Protein AF-A0A0P6YNS6-F1 (afdb_monomer_lite)

Organism: NCBI:txid70996

Secondary structure (DSSP, 8-state):
---PPPBP---PPTTEEEEEE--BSS-SB-TTS-B-TT----S-SEEEEE--HHHHHHHHHHHHHHH-HHHHHHHHHHHHHHHHH-S----EEEEEEEEESSTT---GGGEEEEEEEEESSTT-EEEEEEES-HHHHHHHHHHHHH-GGG---TT-

Radius of gyration: 19.81 Å; chains: 1; bounding box: 47×44×53 Å

Sequence (156 aa):
MKEYPLPIALRVPSGWIVHSNTLFEVEPLLPDGSINREFNTSEDLIWIEQFNFGRFIDYITQLALINRPAHAAALAQFAEDWAKQQTIAENLSIDVGWHYNGEGKKDASNGYYRLVMLRGGWEHVIYRYETKSTSELVAKLNHCLNYPEQYTNPEG

pLDDT: mean 78.64, std 12.77, range [39.19, 95.44]

Structure (mmCIF, N/CA/C/O backbone):
data_AF-A0A0P6YNS6-F1
#
_entry.id   AF-A0A0P6YNS6-F1
#
loop_
_atom_site.group_PDB
_atom_site.id
_atom_site.type_symbol
_atom_site.label_atom_id
_atom_site.label_alt_id
_atom_site.label_comp_id
_atom_site.label_asym_id
_atom_site.label_entity_id
_atom_site.label_seq_id
_atom_site.pdbx_PDB_ins_code
_atom_site.Cartn_x
_atom_site.Cartn_y
_atom_site.Cartn_z
_atom_site.occupancy
_atom_site.B_iso_or_equiv
_atom_site.auth_seq_id
_atom_site.auth_comp_id
_atom_site.auth_asym_id
_atom_site.auth_atom_id
_atom_site.pdbx_PDB_model_num
ATOM 1 N N . MET A 1 1 ? 20.837 23.237 -10.488 1.00 46.81 1 MET A N 1
ATOM 2 C CA . MET A 1 1 ? 20.036 22.526 -9.468 1.00 46.81 1 MET A CA 1
ATOM 3 C C . MET A 1 1 ? 19.880 21.098 -9.954 1.00 46.81 1 MET A C 1
ATOM 5 O O . MET A 1 1 ? 19.711 20.937 -11.153 1.00 46.81 1 MET A O 1
ATOM 9 N N . LYS A 1 2 ? 20.029 20.085 -9.094 1.00 50.38 2 LYS A N 1
ATOM 10 C CA . LYS A 1 2 ? 19.648 18.716 -9.472 1.00 50.38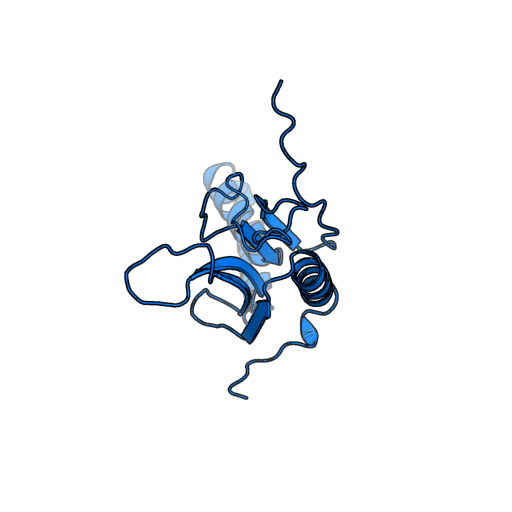 2 LYS A CA 1
ATOM 11 C C . LYS A 1 2 ? 18.121 18.665 -9.483 1.00 50.38 2 LYS A C 1
ATOM 13 O O . LYS A 1 2 ? 17.519 19.030 -8.475 1.00 50.38 2 LYS A O 1
ATOM 18 N N . GLU A 1 3 ? 17.524 18.314 -10.613 1.00 62.81 3 GLU A N 1
ATOM 19 C CA . GLU A 1 3 ? 16.097 18.006 -10.687 1.00 62.81 3 GLU A CA 1
ATOM 20 C C . GLU A 1 3 ? 15.921 16.604 -10.115 1.00 62.81 3 GLU A C 1
ATOM 22 O O . GLU A 1 3 ? 16.479 15.654 -10.651 1.00 62.81 3 GLU A O 1
ATOM 27 N N . TYR A 1 4 ? 15.235 16.497 -8.980 1.00 61.28 4 TYR A N 1
ATOM 28 C CA . TYR A 1 4 ? 14.863 15.198 -8.433 1.00 61.28 4 TYR A CA 1
ATOM 29 C C . TYR A 1 4 ? 13.548 14.758 -9.079 1.00 61.28 4 TYR A C 1
ATOM 31 O O . TYR A 1 4 ? 12.670 15.608 -9.278 1.00 61.28 4 TYR A O 1
ATOM 39 N N . PRO A 1 5 ? 13.381 13.465 -9.388 1.00 68.25 5 PRO A N 1
ATOM 40 C CA . PRO A 1 5 ? 12.125 12.947 -9.891 1.00 68.25 5 PRO A CA 1
ATOM 41 C C . PRO A 1 5 ? 11.013 13.215 -8.877 1.00 68.25 5 PRO A C 1
ATOM 43 O O . PRO A 1 5 ? 11.222 13.181 -7.661 1.00 68.25 5 PRO A O 1
ATOM 46 N N . LEU A 1 6 ? 9.820 13.512 -9.386 1.00 68.88 6 LEU A N 1
ATOM 47 C CA . LEU A 1 6 ? 8.655 13.699 -8.535 1.00 68.88 6 LEU A CA 1
ATOM 48 C C . LEU A 1 6 ? 8.193 12.336 -7.985 1.00 68.88 6 LEU A C 1
ATOM 50 O O . LEU A 1 6 ? 8.288 11.326 -8.692 1.00 68.88 6 LEU A O 1
ATOM 54 N N . PRO A 1 7 ? 7.700 12.285 -6.734 1.00 73.44 7 PRO A N 1
ATOM 55 C CA . PRO A 1 7 ? 7.045 11.094 -6.211 1.00 73.44 7 PRO A CA 1
ATOM 56 C C . PRO A 1 7 ? 5.857 10.694 -7.085 1.00 73.44 7 PRO A C 1
ATOM 58 O O . PRO A 1 7 ? 5.166 11.559 -7.631 1.00 73.44 7 PRO A O 1
ATOM 61 N N . ILE A 1 8 ? 5.576 9.394 -7.162 1.00 79.62 8 ILE A N 1
ATOM 62 C CA . ILE A 1 8 ? 4.417 8.896 -7.903 1.00 79.62 8 ILE A CA 1
ATOM 63 C C . ILE A 1 8 ? 3.138 9.441 -7.271 1.00 79.62 8 ILE A C 1
ATOM 65 O O . ILE A 1 8 ? 2.858 9.220 -6.088 1.00 79.62 8 ILE A O 1
ATOM 69 N N . ALA A 1 9 ? 2.322 10.105 -8.089 1.00 79.62 9 ALA A N 1
ATOM 70 C CA . ALA A 1 9 ? 0.978 10.507 -7.708 1.00 79.62 9 ALA A CA 1
ATOM 71 C C . ALA A 1 9 ? 0.045 9.282 -7.697 1.00 79.62 9 ALA A C 1
ATOM 73 O O . ALA A 1 9 ? -0.447 8.832 -8.734 1.00 79.62 9 ALA A O 1
ATOM 74 N N . LEU A 1 10 ? -0.209 8.733 -6.508 1.00 79.25 10 LEU A N 1
ATOM 75 C CA . LEU A 1 10 ? -1.103 7.590 -6.327 1.00 79.25 10 LEU A CA 1
ATOM 76 C C . LEU A 1 10 ? -2.573 8.028 -6.324 1.00 79.25 10 LEU A C 1
ATOM 78 O O . LEU A 1 10 ? -2.960 8.961 -5.619 1.00 79.25 10 LEU A O 1
ATOM 82 N N . ARG A 1 11 ? -3.420 7.313 -7.073 1.00 83.44 11 ARG A N 1
ATOM 83 C CA . ARG A 1 11 ? -4.880 7.481 -7.022 1.00 83.44 11 ARG A CA 1
ATOM 84 C C . ARG A 1 11 ? -5.451 6.583 -5.932 1.00 83.44 11 ARG A C 1
ATOM 86 O O . ARG A 1 11 ? -5.889 5.470 -6.201 1.00 83.44 11 ARG A O 1
ATOM 93 N N . VAL A 1 12 ? -5.413 7.072 -4.699 1.00 87.81 12 VAL A N 1
ATOM 94 C CA . VAL A 1 12 ? -5.871 6.317 -3.529 1.00 87.81 12 VAL A CA 1
ATOM 95 C C . VAL A 1 12 ? -7.377 6.540 -3.322 1.00 87.81 12 VAL A C 1
ATOM 97 O O . VAL A 1 12 ? -7.790 7.691 -3.150 1.00 87.81 12 VAL A O 1
ATOM 100 N N . PRO A 1 13 ? -8.219 5.487 -3.372 1.00 88.12 13 PRO A N 1
ATOM 101 C CA . PRO A 1 13 ? -9.655 5.625 -3.158 1.00 88.12 13 PRO A CA 1
ATOM 102 C C . PRO A 1 13 ? -9.974 5.962 -1.695 1.00 88.12 13 PRO A C 1
ATOM 104 O O . PRO A 1 13 ? -9.165 5.755 -0.789 1.00 88.12 13 PRO A O 1
ATOM 107 N N . SER A 1 14 ? -11.175 6.491 -1.451 1.00 85.06 14 SER A N 1
ATOM 108 C CA . SER A 1 14 ? -11.639 6.790 -0.093 1.00 85.06 14 SER A CA 1
ATOM 109 C C . SER A 1 14 ? -11.634 5.542 0.791 1.00 85.06 14 SER A C 1
ATOM 111 O O . SER A 1 14 ? -11.900 4.437 0.325 1.00 85.06 14 SER A O 1
ATOM 113 N N . GLY A 1 15 ? -11.362 5.733 2.083 1.00 84.00 15 GLY A N 1
ATOM 114 C CA . GLY A 1 15 ? -11.253 4.627 3.035 1.00 84.00 15 GLY A CA 1
ATOM 115 C C . GLY A 1 15 ? -9.857 4.014 3.119 1.00 84.00 15 GLY A C 1
ATOM 116 O O . GLY A 1 15 ? -9.700 3.008 3.794 1.00 84.00 15 GLY A O 1
ATOM 117 N N . TRP A 1 16 ? -8.847 4.624 2.498 1.00 89.50 16 TRP A N 1
ATOM 118 C CA . TRP A 1 16 ? -7.437 4.270 2.659 1.00 89.50 16 TRP A CA 1
ATOM 119 C C . TRP A 1 16 ? -6.637 5.460 3.196 1.00 89.50 16 TRP A C 1
ATOM 121 O O . TRP A 1 16 ? -6.943 6.617 2.902 1.00 89.50 16 TRP A O 1
ATOM 131 N N . ILE A 1 17 ? -5.603 5.168 3.976 1.00 89.56 17 ILE A N 1
ATOM 132 C CA . ILE A 1 17 ? -4.645 6.124 4.527 1.00 89.56 17 ILE A CA 1
ATOM 133 C C . ILE A 1 17 ? -3.269 5.788 3.967 1.00 89.56 17 ILE A C 1
ATOM 135 O O . ILE A 1 17 ? -2.820 4.651 4.077 1.00 89.56 17 ILE A O 1
ATOM 139 N N . VAL A 1 18 ? -2.587 6.784 3.404 1.00 90.62 18 VAL A N 1
ATOM 140 C CA . VAL A 1 18 ? -1.178 6.668 3.012 1.00 90.62 18 VAL A CA 1
ATOM 141 C C . VAL A 1 18 ? -0.316 7.076 4.199 1.00 90.62 18 VAL A C 1
ATOM 143 O O . VAL A 1 18 ? -0.342 8.238 4.604 1.00 90.62 18 VAL A O 1
ATOM 146 N N . HIS A 1 19 ? 0.444 6.133 4.748 1.00 89.19 19 HIS A N 1
ATOM 147 C CA . HIS A 1 19 ? 1.390 6.394 5.835 1.00 89.19 19 HIS A CA 1
ATOM 148 C C . HIS A 1 19 ? 2.736 6.883 5.294 1.00 89.19 19 HIS A C 1
ATOM 150 O O . HIS A 1 19 ? 3.328 7.814 5.839 1.00 89.19 19 HIS A O 1
ATOM 156 N N . SER A 1 20 ? 3.202 6.291 4.191 1.00 89.69 20 SER A N 1
ATOM 157 C CA . SER A 1 20 ? 4.435 6.683 3.505 1.00 89.69 20 SER A CA 1
ATOM 158 C C . SER A 1 20 ? 4.325 6.485 1.990 1.00 89.69 20 SER A C 1
ATOM 160 O O . SER A 1 20 ? 3.640 5.582 1.510 1.00 89.69 20 SER A O 1
ATOM 162 N N . ASN A 1 21 ? 4.999 7.354 1.232 1.00 88.88 21 ASN A N 1
ATOM 163 C CA . ASN A 1 21 ? 5.207 7.208 -0.208 1.00 88.88 21 ASN A CA 1
ATOM 164 C C . ASN A 1 21 ? 6.529 7.882 -0.599 1.00 88.88 21 ASN A C 1
ATOM 166 O O . ASN A 1 21 ? 6.625 9.109 -0.648 1.00 88.88 21 ASN A O 1
ATOM 170 N N . THR A 1 22 ? 7.544 7.068 -0.853 1.00 85.31 22 THR A N 1
ATOM 171 C CA . THR A 1 22 ? 8.858 7.473 -1.366 1.00 85.31 22 THR A CA 1
ATOM 172 C C . THR A 1 22 ? 9.126 6.876 -2.749 1.00 85.31 22 THR A C 1
ATOM 174 O O . THR A 1 22 ? 10.250 6.933 -3.241 1.00 85.31 22 THR A O 1
ATOM 177 N N . LEU A 1 23 ? 8.100 6.310 -3.394 1.00 85.56 23 LEU A N 1
ATOM 178 C CA . LEU A 1 23 ? 8.211 5.765 -4.739 1.00 85.56 23 LEU A CA 1
ATOM 179 C C . LEU A 1 23 ? 8.295 6.910 -5.758 1.00 85.56 23 LEU A C 1
ATOM 181 O O . LEU A 1 23 ? 7.496 7.846 -5.721 1.00 85.56 23 LEU A O 1
ATOM 185 N N . PHE A 1 24 ? 9.232 6.809 -6.699 1.00 80.88 24 PHE A N 1
ATOM 186 C CA . PHE A 1 24 ? 9.442 7.770 -7.787 1.00 80.88 24 PHE A CA 1
ATOM 187 C C . PHE A 1 24 ? 9.079 7.151 -9.141 1.00 80.88 24 PHE A C 1
ATOM 189 O O . PHE A 1 24 ? 9.154 5.937 -9.302 1.00 80.88 24 PHE A O 1
ATOM 196 N N . GLU A 1 25 ? 8.741 7.978 -10.134 1.00 76.94 25 GLU A N 1
ATOM 197 C CA . GLU A 1 25 ? 8.323 7.533 -11.482 1.00 76.94 25 GLU A CA 1
ATOM 198 C C . GLU A 1 25 ? 9.458 6.967 -12.357 1.00 76.94 25 GLU A C 1
ATOM 200 O O . GLU A 1 25 ? 9.276 6.748 -13.554 1.00 76.94 25 GLU A O 1
ATOM 205 N N . VAL A 1 26 ? 10.641 6.734 -11.792 1.00 77.88 26 VAL A N 1
ATOM 206 C CA . VAL A 1 26 ? 11.796 6.251 -12.548 1.00 77.88 26 VAL A CA 1
ATOM 207 C C . VAL A 1 26 ? 11.992 4.766 -12.306 1.00 77.88 26 VAL A C 1
ATOM 209 O O . VAL A 1 26 ? 11.847 4.278 -11.185 1.00 77.88 26 VAL A O 1
ATOM 212 N N . GLU A 1 27 ? 12.341 4.053 -13.373 1.00 82.56 27 GLU A N 1
ATOM 213 C CA . GLU A 1 27 ? 12.714 2.651 -13.272 1.00 82.56 27 GLU A CA 1
ATOM 214 C C . GLU A 1 27 ? 14.020 2.501 -12.463 1.00 82.56 27 GLU A C 1
ATOM 216 O O . GLU A 1 27 ? 14.951 3.306 -12.608 1.00 82.56 27 GLU A O 1
ATOM 221 N N . PRO A 1 28 ? 14.117 1.476 -11.604 1.00 76.25 28 PRO A N 1
ATOM 222 C CA . PRO A 1 28 ? 15.292 1.245 -10.768 1.00 76.25 28 PRO A CA 1
ATOM 223 C C . PRO A 1 28 ? 16.480 0.746 -11.601 1.00 76.25 28 PRO A C 1
ATOM 225 O O . PRO A 1 28 ? 17.634 1.025 -11.268 1.00 76.25 28 PRO A O 1
ATOM 228 N N . LEU A 1 29 ? 16.191 0.052 -12.707 1.00 79.31 29 LEU A N 1
ATOM 229 C CA . LEU A 1 29 ? 17.151 -0.359 -13.726 1.00 79.31 29 LEU A CA 1
ATOM 230 C C . LEU A 1 29 ? 16.971 0.494 -14.979 1.00 79.31 29 LEU A C 1
ATOM 232 O O . LEU A 1 29 ? 15.887 0.553 -15.559 1.00 79.31 29 LEU A O 1
ATOM 236 N N . LEU A 1 30 ? 18.053 1.131 -15.410 1.00 79.81 30 LEU A N 1
ATOM 237 C CA . LEU A 1 30 ? 18.103 1.885 -16.654 1.00 79.81 30 LEU A CA 1
ATOM 238 C C . LEU A 1 30 ? 18.264 0.936 -17.858 1.00 79.81 30 LEU A C 1
ATOM 240 O O . LEU A 1 30 ? 18.698 -0.207 -17.691 1.00 79.81 30 LEU A O 1
ATOM 244 N N . PRO A 1 31 ? 17.964 1.387 -19.094 1.00 80.50 31 PRO A N 1
ATOM 245 C CA . PRO A 1 31 ? 18.081 0.548 -20.293 1.00 80.50 31 PRO A CA 1
ATOM 246 C C . PRO A 1 31 ? 19.483 -0.024 -20.546 1.00 80.50 31 PRO A C 1
ATOM 248 O O . PRO A 1 31 ? 19.617 -1.042 -21.220 1.00 80.50 31 PRO A O 1
ATOM 251 N N . ASP A 1 32 ? 20.526 0.618 -20.015 1.00 80.44 32 ASP A N 1
ATOM 252 C CA . ASP A 1 32 ? 21.918 0.158 -20.090 1.00 80.44 32 ASP A CA 1
ATOM 253 C C . ASP A 1 32 ? 22.283 -0.879 -19.006 1.00 80.44 32 ASP A C 1
ATOM 255 O O . ASP A 1 32 ? 23.432 -1.312 -18.920 1.00 80.44 32 ASP A O 1
ATOM 259 N N . GLY A 1 33 ? 21.313 -1.281 -18.178 1.00 75.00 33 GLY A N 1
ATOM 260 C CA . GLY A 1 33 ? 21.478 -2.222 -17.072 1.00 75.00 33 GLY A CA 1
ATOM 261 C C . GLY A 1 33 ? 22.066 -1.604 -15.803 1.00 75.00 33 GLY A C 1
ATOM 262 O O . GLY A 1 33 ? 22.247 -2.314 -14.813 1.00 75.00 33 GLY A O 1
ATOM 263 N N . SER A 1 34 ? 22.369 -0.303 -15.800 1.00 75.44 34 SER A N 1
ATOM 264 C CA . SER A 1 34 ? 22.840 0.387 -14.603 1.00 75.44 34 SER A CA 1
ATOM 265 C C . SER A 1 34 ? 21.693 0.714 -13.642 1.00 75.44 34 SER A C 1
ATOM 267 O O . SER A 1 34 ? 20.526 0.805 -14.020 1.00 75.44 34 SER A O 1
ATOM 269 N N . ILE A 1 35 ? 22.030 0.872 -12.362 1.00 74.94 35 ILE A N 1
ATOM 270 C CA . ILE A 1 35 ? 21.063 1.206 -11.312 1.00 74.94 35 ILE A CA 1
ATOM 271 C C . ILE A 1 35 ? 20.886 2.716 -11.275 1.00 74.94 35 ILE A C 1
ATOM 273 O O . ILE A 1 35 ? 21.876 3.458 -11.199 1.00 74.94 35 ILE A O 1
ATOM 277 N N . ASN A 1 36 ? 19.639 3.171 -11.224 1.00 74.75 36 ASN A N 1
ATOM 278 C CA . ASN A 1 36 ? 19.368 4.562 -10.917 1.00 74.75 36 ASN A CA 1
ATOM 279 C C . ASN A 1 36 ? 19.793 4.869 -9.467 1.00 74.75 36 ASN A C 1
ATOM 281 O O . ASN A 1 36 ? 19.153 4.448 -8.510 1.00 74.75 36 ASN A O 1
ATOM 285 N N . ARG A 1 37 ? 20.883 5.625 -9.287 1.00 65.38 37 ARG A N 1
ATOM 286 C CA . ARG A 1 37 ? 21.452 5.950 -7.963 1.00 65.38 37 ARG A CA 1
ATOM 287 C C . ARG A 1 37 ? 20.586 6.886 -7.118 1.00 65.38 37 ARG A C 1
ATOM 289 O O . ARG A 1 37 ? 20.918 7.122 -5.959 1.00 65.38 37 ARG A O 1
ATOM 296 N N . GLU A 1 38 ? 19.522 7.440 -7.688 1.00 64.12 38 GLU A N 1
ATOM 297 C CA . GLU A 1 38 ? 18.524 8.211 -6.944 1.00 64.12 38 GLU A CA 1
ATOM 298 C C . GLU A 1 38 ? 17.593 7.310 -6.128 1.00 64.12 38 GLU A C 1
ATOM 300 O O . GLU A 1 38 ? 16.985 7.774 -5.164 1.00 64.12 38 GLU A O 1
ATOM 305 N N . PHE A 1 39 ? 17.564 6.007 -6.435 1.00 62.50 39 PHE A N 1
ATOM 306 C CA . PHE A 1 39 ? 17.016 4.994 -5.546 1.00 62.50 39 PHE A CA 1
ATOM 307 C C . PHE A 1 39 ? 17.928 4.854 -4.325 1.00 62.50 39 PHE A C 1
ATOM 309 O O . PHE A 1 39 ? 18.881 4.072 -4.293 1.00 62.50 39 PHE A O 1
ATOM 316 N N . ASN A 1 40 ? 17.635 5.635 -3.287 1.00 52.72 40 ASN A N 1
ATOM 317 C CA . ASN A 1 40 ? 18.084 5.286 -1.952 1.00 52.72 40 ASN A CA 1
ATOM 318 C C . ASN A 1 40 ? 17.347 3.993 -1.585 1.00 52.72 40 ASN A C 1
ATOM 320 O O . ASN A 1 40 ? 16.124 3.942 -1.659 1.00 52.72 40 ASN A O 1
ATOM 324 N N . THR A 1 41 ? 18.107 2.946 -1.291 1.00 57.06 41 THR A N 1
ATOM 325 C CA . THR A 1 41 ? 17.728 1.529 -1.171 1.00 57.06 41 THR A CA 1
ATOM 326 C C . THR A 1 41 ? 16.753 1.228 -0.020 1.00 57.06 41 THR A C 1
ATOM 328 O O . THR A 1 41 ? 17.051 0.378 0.819 1.00 57.06 41 THR A O 1
ATOM 331 N N . SER A 1 42 ? 15.647 1.964 0.087 1.00 59.66 42 SER A N 1
ATOM 332 C CA . SER A 1 42 ? 14.623 1.757 1.105 1.00 59.66 42 SER A CA 1
ATOM 333 C C . SER A 1 42 ? 13.856 0.488 0.771 1.00 59.66 42 SER A C 1
A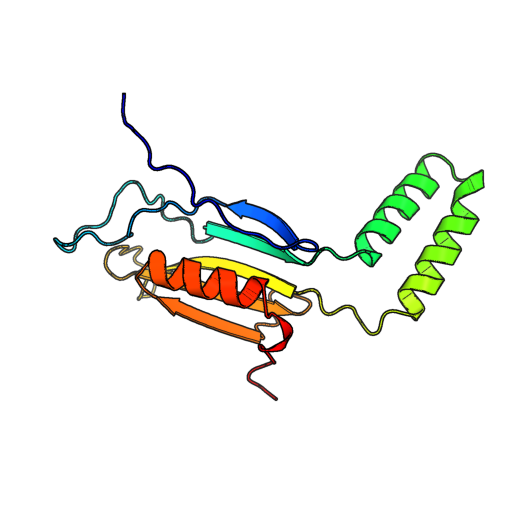TOM 335 O O . SER A 1 42 ? 13.273 0.369 -0.309 1.00 59.66 42 SER A O 1
ATOM 337 N N . GLU A 1 43 ? 13.874 -0.454 1.707 1.00 69.12 43 GLU A N 1
ATOM 338 C CA . GLU A 1 43 ? 12.982 -1.613 1.690 1.00 69.12 43 GLU A CA 1
ATOM 339 C C . GLU A 1 43 ? 11.522 -1.178 1.889 1.00 69.12 43 GLU A C 1
ATOM 341 O O . GLU A 1 43 ? 10.641 -1.935 1.527 1.00 69.12 43 GLU A O 1
ATOM 346 N N . ASP A 1 44 ? 11.273 0.064 2.329 1.00 80.19 44 ASP A N 1
ATOM 347 C CA . ASP A 1 44 ? 9.936 0.610 2.574 1.00 80.19 44 ASP A CA 1
ATOM 348 C C . ASP A 1 44 ? 9.677 1.802 1.637 1.00 80.19 44 ASP A C 1
ATOM 350 O O . ASP A 1 44 ? 10.137 2.928 1.876 1.00 80.19 44 ASP A O 1
ATOM 354 N N . LEU A 1 45 ? 8.983 1.556 0.527 1.00 88.38 45 LEU A N 1
ATOM 355 C CA . LEU A 1 45 ? 8.669 2.571 -0.483 1.00 88.38 45 LEU A CA 1
ATOM 356 C C . LEU A 1 45 ? 7.264 3.132 -0.310 1.00 88.38 45 LEU A C 1
ATOM 358 O O . LEU A 1 45 ? 7.062 4.341 -0.431 1.00 88.38 45 LEU A O 1
ATOM 362 N N . ILE A 1 46 ? 6.284 2.271 -0.049 1.00 91.75 46 ILE A N 1
ATOM 363 C CA . ILE A 1 46 ? 4.894 2.673 0.156 1.00 91.75 46 ILE A CA 1
ATOM 364 C C . ILE A 1 46 ? 4.301 1.836 1.278 1.00 91.75 46 ILE A C 1
ATOM 366 O O . ILE A 1 46 ? 4.365 0.614 1.224 1.00 91.75 46 ILE A O 1
ATOM 370 N N . TRP A 1 47 ? 3.620 2.496 2.212 1.00 93.31 47 TRP A N 1
ATOM 371 C CA . TRP A 1 47 ? 2.726 1.840 3.159 1.00 93.31 47 TRP A CA 1
ATOM 372 C C . TRP A 1 47 ? 1.360 2.529 3.154 1.00 93.31 47 TRP A C 1
ATOM 374 O O . TRP A 1 47 ? 1.247 3.736 3.396 1.00 93.31 47 TRP A O 1
ATOM 384 N N . ILE A 1 48 ? 0.315 1.754 2.856 1.00 93.56 48 ILE A N 1
ATOM 385 C CA . ILE A 1 48 ? -1.080 2.201 2.825 1.00 93.56 48 ILE A CA 1
ATOM 386 C C . ILE A 1 48 ? -1.916 1.236 3.663 1.00 93.56 48 ILE A C 1
ATOM 388 O O . ILE A 1 48 ? -1.774 0.024 3.544 1.00 93.56 48 ILE A O 1
ATOM 392 N N . GLU A 1 49 ? -2.815 1.757 4.487 1.00 91.69 49 GLU A N 1
ATOM 393 C CA . GLU A 1 49 ? -3.720 0.955 5.314 1.00 91.69 49 GLU A CA 1
ATOM 394 C C . GLU A 1 49 ? -5.167 1.382 5.080 1.00 91.69 49 GLU A C 1
ATOM 396 O O . GLU A 1 49 ? -5.467 2.565 4.909 1.00 91.69 49 GLU A O 1
ATOM 401 N N . GLN A 1 50 ? -6.082 0.420 5.071 1.00 89.38 50 GLN A N 1
ATOM 402 C CA . GLN A 1 50 ? -7.505 0.696 5.039 1.00 89.38 50 GLN A CA 1
ATOM 403 C C . GLN A 1 50 ? -7.918 1.360 6.356 1.00 89.38 50 GLN A C 1
ATOM 405 O O . GLN A 1 50 ? -7.642 0.869 7.452 1.00 89.38 50 GLN A O 1
ATOM 410 N N . PHE A 1 51 ? -8.597 2.496 6.253 1.00 80.25 51 PHE A N 1
ATOM 411 C CA . PHE A 1 51 ? -9.093 3.227 7.401 1.00 80.25 51 PHE A CA 1
ATOM 412 C C . PHE A 1 51 ? -10.054 2.358 8.211 1.00 80.25 51 PHE A C 1
ATOM 414 O O . PHE A 1 51 ? -11.118 1.956 7.738 1.00 80.25 51 PHE A O 1
ATOM 421 N N . ASN A 1 52 ? -9.692 2.127 9.470 1.00 74.75 52 ASN A N 1
ATOM 422 C CA . ASN A 1 52 ? -10.531 1.411 10.410 1.00 74.75 52 ASN A CA 1
ATOM 423 C C . ASN A 1 52 ? -11.281 2.403 11.298 1.00 74.75 52 ASN A C 1
ATOM 425 O O . ASN A 1 52 ? -10.715 3.010 12.211 1.00 74.75 52 ASN A O 1
ATOM 429 N N . PHE A 1 53 ? -12.583 2.526 11.043 1.00 69.88 53 PHE A N 1
ATOM 430 C CA . PHE A 1 53 ? -13.464 3.380 11.835 1.00 69.88 53 PHE A CA 1
ATOM 431 C C . PHE A 1 53 ? -13.544 2.940 13.304 1.00 69.88 53 PHE A C 1
ATOM 433 O O . PHE A 1 53 ? -13.629 3.791 14.178 1.00 69.88 53 PHE A O 1
ATOM 440 N N . GLY A 1 54 ? -13.428 1.641 13.600 1.00 68.75 54 GLY A N 1
ATOM 441 C CA . GLY A 1 54 ? -13.326 1.133 14.973 1.00 68.75 54 GLY A CA 1
ATOM 442 C C . GLY A 1 54 ? -12.126 1.711 15.724 1.00 68.75 54 GLY A C 1
ATOM 443 O O . GLY A 1 54 ? -12.313 2.316 16.774 1.00 68.75 54 GLY A O 1
ATOM 444 N N . ARG A 1 55 ? -10.920 1.671 15.138 1.00 67.31 55 ARG A N 1
ATOM 445 C CA . ARG A 1 55 ? 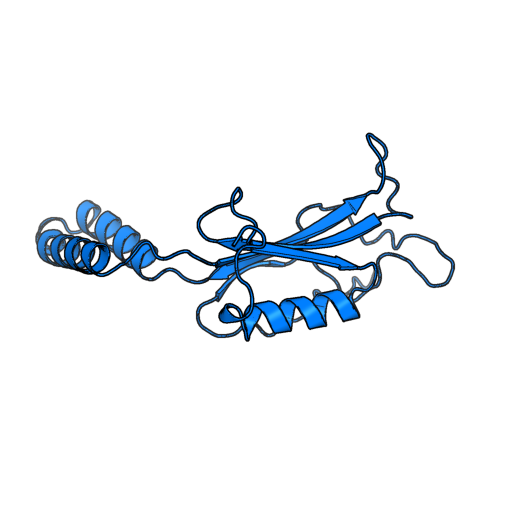-9.723 2.297 15.743 1.00 67.31 55 ARG A CA 1
ATOM 446 C C . ARG A 1 55 ? -9.893 3.803 15.961 1.00 67.31 55 ARG A C 1
ATOM 448 O O . ARG A 1 55 ? -9.397 4.346 16.946 1.00 67.31 55 ARG A O 1
ATOM 455 N N . PHE A 1 56 ? -10.582 4.491 15.050 1.00 70.44 56 PHE A N 1
ATOM 456 C CA . PHE A 1 56 ? -10.890 5.912 15.215 1.00 70.44 56 PHE A CA 1
ATOM 457 C C . PHE A 1 56 ? -11.839 6.161 16.397 1.00 70.44 56 PHE A C 1
ATOM 459 O O . PHE A 1 56 ? -11.597 7.064 17.200 1.00 70.44 56 PHE A O 1
ATOM 466 N N . ILE A 1 57 ? -12.884 5.344 16.536 1.00 73.75 57 ILE A N 1
ATOM 467 C CA . ILE A 1 57 ? -13.809 5.403 17.671 1.00 73.75 57 ILE A CA 1
ATOM 468 C C . ILE A 1 57 ? -13.085 5.104 18.987 1.00 73.75 57 ILE A C 1
ATOM 470 O O . ILE A 1 57 ? -13.274 5.850 19.950 1.00 73.75 57 ILE A O 1
ATOM 474 N N . ASP A 1 58 ? -12.197 4.110 19.023 1.00 71.50 58 ASP A N 1
ATOM 475 C CA . ASP A 1 58 ? -11.379 3.803 20.201 1.00 71.50 58 ASP A CA 1
ATOM 476 C C . ASP A 1 58 ? -10.512 5.001 20.609 1.00 71.50 58 ASP A C 1
ATOM 478 O O . ASP A 1 58 ? -10.511 5.411 21.772 1.00 71.50 58 ASP A O 1
ATOM 482 N N . TYR A 1 59 ? -9.819 5.616 19.647 1.00 71.69 59 TYR A N 1
ATOM 483 C CA . TYR A 1 59 ? -8.965 6.779 19.890 1.00 71.69 59 TYR A CA 1
ATOM 484 C C . TYR A 1 59 ? -9.745 7.979 20.445 1.00 71.69 59 TYR A C 1
ATOM 486 O O . TYR A 1 59 ? -9.359 8.563 21.462 1.00 71.69 59 TYR A O 1
ATOM 494 N N . ILE A 1 60 ? -10.869 8.339 19.817 1.00 77.12 60 ILE A N 1
ATOM 495 C CA . ILE A 1 60 ? -11.715 9.444 20.287 1.00 77.12 60 ILE A CA 1
ATOM 496 C C . ILE A 1 60 ? -12.307 9.133 21.665 1.00 77.12 60 ILE A C 1
ATOM 498 O O . ILE A 1 60 ? -12.391 10.028 22.507 1.00 77.12 60 ILE A O 1
ATOM 502 N N . THR A 1 61 ? -12.659 7.875 21.932 1.00 77.00 61 THR A N 1
ATOM 503 C CA . THR A 1 61 ? -13.152 7.441 23.244 1.00 77.00 61 THR A CA 1
ATOM 504 C C . THR A 1 61 ? -12.079 7.608 24.319 1.00 77.00 61 THR A C 1
ATOM 506 O O . THR A 1 61 ? -12.355 8.199 25.364 1.00 77.00 61 THR A O 1
ATOM 509 N N . GLN A 1 62 ? -10.837 7.187 24.057 1.00 77.69 62 GLN A N 1
ATOM 510 C CA . GLN A 1 62 ? -9.715 7.383 24.983 1.00 77.69 62 GLN A CA 1
ATOM 511 C C . GLN A 1 62 ? -9.449 8.870 25.251 1.00 77.69 62 GLN A C 1
ATOM 513 O O . GLN A 1 62 ? -9.333 9.285 26.406 1.00 77.69 62 GLN A O 1
ATOM 518 N N . LEU A 1 63 ? -9.426 9.701 24.206 1.00 77.00 63 LEU A N 1
ATOM 519 C CA . LEU A 1 63 ? -9.287 11.149 24.361 1.00 77.00 63 LEU A CA 1
ATOM 520 C C . LEU A 1 63 ? -10.436 11.765 25.168 1.00 77.00 63 LEU A C 1
ATOM 522 O O . LEU A 1 63 ? -10.200 12.668 25.975 1.00 77.00 63 LEU A O 1
ATOM 526 N N . ALA A 1 64 ? -11.670 11.302 24.967 1.00 80.88 64 ALA A N 1
ATOM 527 C CA . ALA A 1 64 ? -12.838 11.782 25.697 1.00 80.88 64 ALA A CA 1
ATOM 528 C C . ALA A 1 64 ? -12.787 11.390 27.178 1.00 80.88 64 ALA A C 1
ATOM 530 O O . ALA A 1 64 ? -13.075 12.231 28.028 1.00 80.88 64 ALA A O 1
ATOM 531 N N . LEU A 1 65 ? -12.365 10.164 27.499 1.00 79.50 65 LEU A N 1
ATOM 532 C CA . LEU A 1 65 ? -12.162 9.712 28.880 1.00 79.50 65 LEU A CA 1
ATOM 533 C C . LEU A 1 65 ? -11.140 10.587 29.617 1.00 79.50 65 LEU A C 1
ATOM 535 O O . LEU A 1 65 ? -11.358 10.935 30.775 1.00 79.50 65 LEU A O 1
ATOM 539 N N . ILE A 1 66 ? -10.068 10.994 28.933 1.00 81.12 66 ILE A N 1
ATOM 540 C CA . ILE A 1 66 ? -9.015 11.846 29.502 1.00 81.12 66 ILE A CA 1
ATOM 541 C C . ILE A 1 66 ? -9.498 13.291 29.690 1.00 81.12 66 ILE A C 1
ATOM 543 O O . ILE A 1 66 ? -9.284 13.887 30.743 1.00 81.12 66 ILE A O 1
ATOM 547 N N . ASN A 1 67 ? -10.140 13.875 28.674 1.00 78.25 67 ASN A N 1
ATOM 548 C CA . ASN A 1 67 ? -10.387 15.321 28.633 1.00 78.25 67 ASN A CA 1
ATOM 549 C C . ASN A 1 67 ? -11.792 15.732 29.099 1.00 78.25 67 ASN A C 1
ATOM 551 O O . ASN A 1 67 ? -11.999 16.881 29.490 1.00 78.25 67 ASN A O 1
ATOM 555 N N . ARG A 1 68 ? -12.782 14.835 29.008 1.00 78.81 68 ARG A N 1
ATOM 556 C CA . ARG A 1 68 ? -14.199 15.087 29.336 1.00 78.81 68 ARG A CA 1
ATOM 557 C C . ARG A 1 68 ? -14.876 13.834 29.922 1.00 78.81 68 ARG A C 1
ATOM 559 O O . ARG A 1 68 ? -15.865 13.356 29.360 1.00 78.81 68 ARG A O 1
ATOM 566 N N . PRO A 1 69 ? -14.409 13.323 31.075 1.00 74.75 69 PRO A N 1
ATOM 567 C CA . PRO A 1 69 ? -14.877 12.054 31.641 1.00 74.75 69 PRO A CA 1
ATOM 568 C C . PRO A 1 69 ? -16.392 12.018 31.902 1.00 74.75 69 PRO A C 1
ATOM 570 O O . PRO A 1 69 ? -17.028 10.993 31.678 1.00 74.75 69 PRO A O 1
ATOM 573 N N . ALA A 1 70 ? -17.002 13.152 32.271 1.00 74.31 70 ALA A N 1
ATOM 574 C CA . ALA A 1 70 ? -18.450 13.262 32.486 1.00 74.31 70 ALA A CA 1
ATOM 575 C C . ALA A 1 70 ? -19.302 13.014 31.220 1.00 74.31 70 ALA A C 1
ATOM 577 O O . ALA A 1 70 ? -20.490 12.729 31.334 1.00 74.31 70 ALA A O 1
ATOM 578 N N . HIS A 1 71 ? -18.714 13.103 30.021 1.00 69.75 71 HIS A N 1
ATOM 579 C CA . HIS A 1 71 ? -19.388 12.855 28.737 1.00 69.75 71 HIS A CA 1
ATOM 580 C C . HIS A 1 71 ? -18.880 11.591 28.026 1.00 69.75 71 HIS A C 1
ATOM 582 O O . HIS A 1 71 ? -19.375 11.246 26.955 1.00 69.75 71 HIS A O 1
ATOM 588 N N . ALA A 1 72 ? -17.902 10.891 28.605 1.00 77.12 72 ALA A N 1
ATOM 589 C CA . ALA A 1 72 ? -17.239 9.763 27.961 1.00 77.12 72 ALA A CA 1
ATOM 590 C C . ALA A 1 72 ? -18.043 8.454 28.035 1.00 77.12 72 ALA A C 1
ATOM 592 O O . ALA A 1 72 ? -17.833 7.573 27.209 1.00 77.12 72 ALA A O 1
ATOM 593 N N . ALA A 1 73 ? -18.995 8.332 28.969 1.00 76.69 73 ALA A N 1
ATOM 594 C CA . ALA A 1 73 ? -19.779 7.108 29.161 1.00 76.69 73 ALA A CA 1
ATOM 595 C C . ALA A 1 73 ? -20.602 6.714 27.918 1.00 76.69 73 ALA A C 1
ATOM 597 O O . ALA A 1 73 ? -20.626 5.548 27.537 1.00 76.69 73 ALA A O 1
ATOM 598 N N . ALA A 1 74 ? -21.225 7.688 27.244 1.00 72.12 74 ALA A N 1
ATOM 599 C CA . ALA A 1 74 ? -21.993 7.437 26.021 1.00 72.12 74 ALA A CA 1
ATOM 600 C C . ALA A 1 74 ? -21.095 7.028 24.836 1.00 72.12 74 ALA A C 1
ATOM 602 O O . ALA A 1 74 ? -21.482 6.187 24.029 1.00 72.12 74 ALA A O 1
ATOM 603 N N . LEU A 1 75 ? -19.885 7.592 24.757 1.00 73.81 75 LEU A N 1
ATOM 604 C CA . LEU A 1 75 ? -18.875 7.230 23.756 1.00 73.81 75 LEU A CA 1
ATOM 605 C C . LEU A 1 75 ? -18.302 5.832 24.003 1.00 73.81 75 LEU A C 1
ATOM 607 O O . LEU A 1 75 ? -18.170 5.065 23.058 1.00 73.81 75 LEU A O 1
ATOM 611 N N . ALA A 1 76 ? -18.025 5.483 25.260 1.00 76.50 76 ALA A N 1
ATOM 612 C CA . ALA A 1 76 ? -17.554 4.153 25.631 1.00 76.50 76 ALA A CA 1
ATOM 613 C C . ALA A 1 76 ? -18.594 3.073 25.304 1.00 76.50 76 ALA A C 1
ATOM 615 O O . ALA A 1 76 ? -18.251 2.065 24.694 1.00 76.50 76 ALA A O 1
ATOM 616 N N . GLN A 1 77 ? -19.872 3.319 25.616 1.00 76.44 77 GLN A N 1
ATOM 617 C CA . GLN A 1 77 ? -20.952 2.399 25.254 1.00 76.44 77 GLN A CA 1
ATOM 618 C C . GLN A 1 77 ? -21.071 2.235 23.732 1.00 76.44 77 GLN A C 1
ATOM 620 O O . GLN A 1 77 ? -21.178 1.116 23.239 1.00 76.44 77 GLN A O 1
ATOM 625 N N . PHE A 1 78 ? -20.995 3.338 22.981 1.00 74.69 78 PHE A N 1
ATOM 626 C CA . PHE A 1 78 ? -20.993 3.292 21.519 1.00 74.69 78 PHE A CA 1
ATOM 627 C C . PHE A 1 78 ? -19.797 2.501 20.966 1.00 74.69 78 PHE A C 1
ATOM 629 O O . PHE A 1 78 ? -19.979 1.695 20.059 1.00 74.69 78 PHE A O 1
ATOM 636 N N . ALA A 1 79 ? -18.595 2.697 21.515 1.00 74.44 79 ALA A N 1
ATOM 637 C CA . ALA A 1 79 ? -17.395 1.964 21.117 1.00 74.44 79 ALA A CA 1
ATOM 638 C C . ALA A 1 79 ? -17.531 0.457 21.377 1.00 74.44 79 ALA A C 1
ATOM 640 O O . ALA A 1 79 ? -17.225 -0.344 20.497 1.00 74.44 79 ALA A O 1
ATOM 641 N N . GLU A 1 80 ? -18.053 0.060 22.542 1.00 75.19 80 GLU A N 1
ATOM 642 C CA . GLU A 1 80 ? -18.321 -1.348 22.853 1.00 75.19 80 GLU A CA 1
ATOM 643 C C . GLU A 1 80 ? -19.360 -1.970 21.917 1.00 75.19 80 GLU A C 1
ATOM 645 O O . GLU A 1 80 ? -19.185 -3.096 21.452 1.00 75.19 80 GLU A O 1
ATOM 650 N N . ASP A 1 81 ? -20.456 -1.261 21.648 1.00 73.69 81 ASP A N 1
ATOM 651 C CA . ASP A 1 81 ? -21.519 -1.759 20.776 1.00 73.69 81 ASP A CA 1
ATOM 652 C C . ASP A 1 81 ? -21.043 -1.853 19.324 1.00 73.69 81 ASP A C 1
ATOM 654 O O . ASP A 1 81 ? -21.340 -2.831 18.637 1.00 73.69 81 ASP A O 1
ATOM 658 N N . TRP A 1 82 ? -20.229 -0.892 18.885 1.00 69.88 82 TRP A N 1
ATOM 659 C CA . TRP A 1 82 ? -19.545 -0.937 17.600 1.00 69.88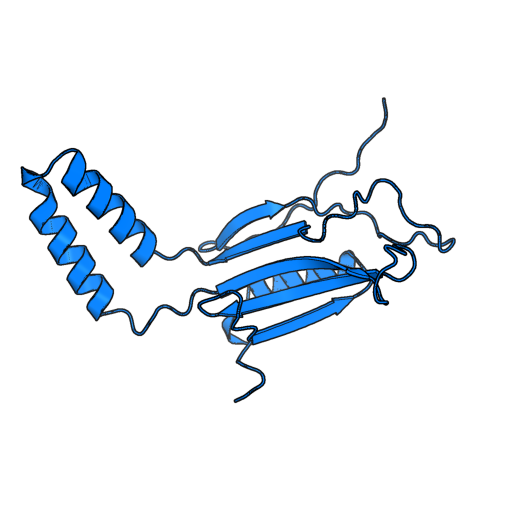 82 TRP A CA 1
ATO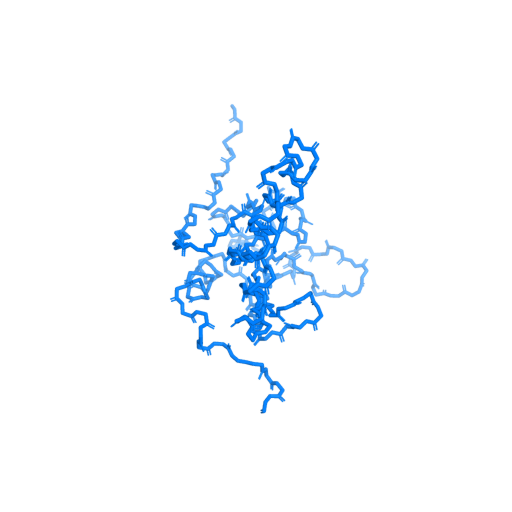M 660 C C . TRP A 1 82 ? -18.576 -2.123 17.511 1.00 69.88 82 TRP A C 1
ATOM 662 O O . TRP A 1 82 ? -18.610 -2.873 16.537 1.00 69.88 82 TRP A O 1
ATOM 672 N N . ALA A 1 83 ? -17.761 -2.356 18.544 1.00 69.38 83 ALA A N 1
ATOM 673 C CA . ALA A 1 83 ? -16.828 -3.479 18.597 1.00 69.38 83 ALA A CA 1
ATOM 674 C C . ALA A 1 83 ? -17.545 -4.839 18.542 1.00 69.38 83 ALA A C 1
ATOM 676 O O . ALA A 1 83 ? -17.083 -5.744 17.854 1.00 69.38 83 ALA A O 1
ATOM 677 N N . LYS A 1 84 ? -18.708 -4.981 19.196 1.00 68.19 84 LYS A N 1
ATOM 678 C CA . LYS A 1 84 ? -19.540 -6.202 19.137 1.00 68.19 84 LYS A CA 1
ATOM 679 C C . LYS A 1 84 ? -20.148 -6.451 17.753 1.00 68.19 84 LYS A C 1
ATOM 681 O O . LYS A 1 84 ? -20.443 -7.596 17.420 1.00 68.19 84 LYS A O 1
ATOM 686 N N . GLN A 1 85 ? -20.366 -5.397 16.966 1.00 63.72 85 GLN A N 1
ATOM 687 C CA . GLN A 1 85 ? -20.865 -5.492 15.590 1.00 63.72 85 GLN A CA 1
ATOM 688 C C . GLN A 1 85 ? -19.750 -5.771 14.577 1.00 63.72 85 GLN A C 1
ATOM 690 O O . GLN A 1 85 ? -20.039 -6.190 13.455 1.00 63.72 85 GLN A O 1
ATOM 695 N N . GLN A 1 86 ? -18.485 -5.584 14.959 1.00 59.12 86 GLN A N 1
ATOM 696 C CA . GLN A 1 86 ? -17.364 -6.012 14.141 1.00 59.12 86 GLN A CA 1
ATOM 697 C C . GLN A 1 86 ? -17.120 -7.512 14.331 1.00 59.12 86 GLN A C 1
ATOM 699 O O . GLN A 1 86 ? -16.510 -7.958 15.299 1.00 59.12 86 GLN A O 1
ATOM 704 N N . THR A 1 87 ? -17.513 -8.312 13.343 1.00 51.19 87 THR A N 1
ATOM 705 C CA . THR A 1 87 ? -16.707 -9.487 12.996 1.00 51.19 87 THR A CA 1
ATOM 706 C C . THR A 1 87 ? -15.323 -8.945 12.667 1.00 51.19 87 THR A C 1
ATOM 708 O O . THR A 1 87 ? -15.249 -8.187 11.703 1.00 51.19 87 THR A O 1
ATOM 711 N N . ILE A 1 88 ? -14.317 -9.207 13.520 1.00 49.88 88 ILE A N 1
ATOM 712 C CA . ILE A 1 88 ? -12.905 -8.773 13.422 1.00 49.88 88 ILE A CA 1
ATOM 713 C C . ILE A 1 88 ? -12.656 -8.068 12.090 1.00 49.88 88 ILE A C 1
ATOM 715 O O . ILE A 1 88 ? -12.559 -8.734 11.061 1.00 49.88 88 ILE A O 1
ATOM 719 N N . ALA A 1 89 ? -12.663 -6.731 12.080 1.00 52.19 89 ALA A N 1
ATOM 720 C CA . ALA A 1 89 ? -12.376 -5.998 10.859 1.00 52.19 89 ALA A CA 1
ATOM 721 C C . ALA A 1 89 ? -10.919 -6.290 10.486 1.00 52.19 89 ALA A C 1
ATOM 723 O O . ALA A 1 89 ? -9.977 -5.721 11.037 1.00 52.19 89 ALA A O 1
ATOM 724 N N . GLU A 1 90 ? -10.778 -7.262 9.596 1.00 69.81 90 GLU A N 1
ATOM 725 C CA . GLU A 1 90 ? -9.592 -7.727 8.905 1.00 69.81 90 GLU A CA 1
ATOM 726 C C . GLU A 1 90 ? -9.008 -6.584 8.060 1.00 69.81 90 GLU A C 1
ATOM 728 O O . GLU A 1 90 ? -9.100 -6.592 6.834 1.00 69.81 90 GLU A O 1
ATOM 733 N N . ASN A 1 91 ? -8.463 -5.551 8.716 1.00 80.88 91 ASN A N 1
ATOM 734 C CA . ASN A 1 91 ? -7.923 -4.382 8.029 1.00 80.88 91 ASN A CA 1
ATOM 735 C C . ASN A 1 91 ? -6.926 -4.814 6.977 1.00 80.88 91 ASN A C 1
ATOM 737 O O . ASN A 1 91 ? -6.013 -5.601 7.249 1.00 80.88 91 ASN A O 1
ATOM 741 N N . LEU A 1 92 ? -7.087 -4.234 5.801 1.00 90.06 92 LEU A N 1
ATOM 742 C CA . LEU A 1 92 ? -6.159 -4.442 4.722 1.00 90.06 92 LEU A CA 1
ATOM 743 C C . LEU A 1 92 ? -5.026 -3.435 4.824 1.00 90.06 92 LEU A C 1
ATOM 745 O O . LEU A 1 92 ? -5.262 -2.239 4.987 1.00 90.06 92 LEU A O 1
ATOM 749 N N . SER A 1 93 ? -3.806 -3.921 4.665 1.00 93.19 93 SER A N 1
ATOM 750 C CA . SER A 1 93 ? -2.638 -3.071 4.456 1.00 93.19 93 SER A CA 1
ATOM 751 C C . SER A 1 93 ? -1.957 -3.476 3.163 1.00 93.19 93 SER A C 1
ATOM 753 O O . SER A 1 93 ? -1.956 -4.648 2.790 1.00 93.19 93 SER A O 1
ATOM 755 N N . ILE A 1 94 ? -1.384 -2.503 2.472 1.00 95.00 94 ILE A N 1
ATOM 756 C CA . ILE A 1 94 ? -0.495 -2.720 1.344 1.00 95.00 94 ILE A CA 1
ATOM 757 C C . ILE A 1 94 ? 0.857 -2.145 1.725 1.00 95.00 94 ILE A C 1
ATOM 759 O O . ILE A 1 94 ? 0.956 -0.982 2.121 1.00 95.00 94 ILE A O 1
ATOM 763 N N . ASP A 1 95 ? 1.877 -2.973 1.581 1.00 94.56 95 ASP A N 1
ATOM 764 C CA . ASP A 1 95 ? 3.269 -2.596 1.750 1.00 94.56 95 ASP A CA 1
ATOM 765 C C . ASP A 1 95 ? 4.019 -2.858 0.442 1.00 94.56 95 ASP A C 1
ATOM 767 O O . ASP A 1 95 ? 3.756 -3.841 -0.264 1.00 94.56 95 ASP A O 1
ATOM 771 N N . VAL A 1 96 ? 4.891 -1.924 0.075 1.00 93.38 96 VAL A N 1
ATOM 772 C CA . VAL A 1 96 ? 5.705 -2.004 -1.132 1.00 93.38 96 VAL A CA 1
ATOM 773 C C . VAL A 1 96 ? 7.143 -1.688 -0.795 1.00 93.38 96 VAL A C 1
ATOM 775 O O . VAL A 1 96 ? 7.438 -0.607 -0.285 1.00 93.38 96 VAL A O 1
ATOM 778 N N . GLY A 1 97 ? 8.031 -2.579 -1.219 1.00 90.12 97 GLY A N 1
ATOM 779 C CA . GLY A 1 97 ? 9.459 -2.477 -0.982 1.00 90.12 97 GLY A CA 1
ATOM 780 C C . GLY A 1 97 ? 10.319 -2.841 -2.177 1.00 90.12 97 GLY A C 1
ATOM 781 O O . GLY A 1 97 ? 9.871 -3.544 -3.084 1.00 90.12 97 GLY A O 1
ATOM 782 N N . TRP A 1 98 ? 11.573 -2.382 -2.179 1.00 86.88 98 TRP A N 1
ATOM 783 C CA . TRP A 1 98 ? 12.602 -2.878 -3.096 1.00 86.88 98 TRP A CA 1
ATOM 784 C C . TRP A 1 98 ? 13.457 -3.939 -2.401 1.00 86.88 98 TRP A C 1
ATOM 786 O O . TRP A 1 98 ? 14.127 -3.654 -1.410 1.00 86.88 98 TRP A O 1
ATOM 796 N N . HIS A 1 99 ? 13.459 -5.160 -2.936 1.00 85.25 99 HIS A N 1
ATOM 797 C CA . HIS A 1 99 ? 14.200 -6.297 -2.388 1.00 85.25 99 HIS A CA 1
ATOM 798 C C . HIS A 1 99 ? 15.305 -6.757 -3.333 1.00 85.25 99 HIS A C 1
ATOM 800 O O . HIS A 1 99 ? 15.226 -6.555 -4.542 1.00 85.25 99 HIS A O 1
ATOM 806 N N . TYR A 1 100 ? 16.320 -7.425 -2.784 1.00 80.44 100 TYR A N 1
ATOM 807 C CA . TYR A 1 100 ? 17.462 -7.955 -3.532 1.00 80.44 100 TYR A CA 1
ATOM 808 C C . TYR A 1 100 ? 17.407 -9.476 -3.628 1.00 80.44 100 TYR A C 1
ATOM 810 O O . TYR A 1 100 ? 17.007 -10.163 -2.688 1.00 80.44 100 TYR A O 1
ATOM 818 N N . ASN A 1 101 ? 17.878 -10.012 -4.752 1.00 67.44 101 ASN A N 1
ATOM 819 C CA . ASN A 1 101 ? 18.147 -11.437 -4.886 1.00 67.44 101 ASN A CA 1
ATOM 820 C C . ASN A 1 101 ? 19.524 -11.770 -4.284 1.00 67.44 101 ASN A C 1
ATOM 822 O O . ASN A 1 101 ? 20.549 -11.467 -4.892 1.00 67.44 101 ASN A O 1
ATOM 826 N N . GLY A 1 102 ? 19.544 -12.416 -3.112 1.00 57.84 102 GLY A N 1
ATOM 827 C CA . GLY A 1 102 ? 20.749 -12.994 -2.500 1.00 57.84 102 GLY A CA 1
ATOM 828 C C . GLY A 1 102 ? 20.979 -12.582 -1.043 1.00 57.84 102 GLY A C 1
ATOM 829 O O . GLY A 1 102 ? 20.814 -11.422 -0.672 1.00 57.84 102 GLY A O 1
ATOM 830 N N . GLU A 1 103 ? 21.393 -13.536 -0.207 1.00 51.44 103 GLU A N 1
ATOM 831 C CA . GLU A 1 103 ? 21.777 -13.271 1.183 1.00 51.44 103 GLU A CA 1
ATOM 832 C C . GLU A 1 103 ? 23.031 -12.377 1.240 1.00 51.44 103 GLU A C 1
ATOM 834 O O . GLU A 1 103 ? 24.088 -12.703 0.697 1.00 51.44 103 GLU A O 1
ATOM 839 N N . GLY A 1 104 ? 22.930 -11.232 1.920 1.00 54.03 104 GLY A N 1
ATOM 840 C CA . GLY A 1 104 ? 24.095 -10.479 2.395 1.00 54.03 104 GLY A CA 1
ATOM 841 C C . GLY A 1 104 ? 24.785 -9.527 1.410 1.00 54.03 104 GLY A C 1
ATOM 842 O O . GLY A 1 104 ? 25.778 -8.905 1.793 1.00 54.03 104 GLY A O 1
ATOM 843 N N . LYS A 1 105 ? 24.287 -9.331 0.181 1.00 52.84 105 LYS A N 1
ATOM 844 C CA . LYS A 1 105 ? 24.770 -8.254 -0.706 1.00 52.84 105 LYS A CA 1
ATOM 845 C C . LYS A 1 105 ? 23.606 -7.432 -1.251 1.00 52.84 105 LYS A C 1
ATOM 847 O O . LYS A 1 105 ? 22.770 -7.950 -1.980 1.00 52.84 105 LYS A O 1
ATOM 852 N N . LYS A 1 106 ? 23.604 -6.131 -0.930 1.00 61.53 106 LYS A N 1
ATOM 853 C CA . LYS A 1 106 ? 22.736 -5.091 -1.517 1.00 61.53 106 LYS A CA 1
ATOM 854 C C . LYS A 1 106 ? 23.113 -4.834 -2.981 1.00 61.53 106 LYS A C 1
ATOM 856 O O . LYS A 1 106 ? 23.490 -3.724 -3.350 1.00 61.53 106 LYS A O 1
ATOM 861 N N . ASP A 1 107 ? 23.103 -5.876 -3.804 1.00 65.38 107 ASP A N 1
ATOM 862 C CA . ASP A 1 107 ? 23.250 -5.711 -5.240 1.00 65.38 107 ASP A CA 1
ATOM 863 C C . ASP A 1 107 ? 21.914 -5.238 -5.812 1.00 65.38 107 ASP A C 1
ATOM 865 O O . ASP A 1 107 ? 21.051 -6.022 -6.211 1.00 65.38 107 ASP A O 1
ATOM 869 N N . ALA A 1 108 ? 21.742 -3.918 -5.819 1.00 64.19 108 ALA A N 1
ATOM 870 C CA . ALA A 1 108 ? 20.540 -3.285 -6.336 1.00 64.19 108 ALA A CA 1
ATOM 871 C C . ALA A 1 108 ? 20.321 -3.522 -7.842 1.00 64.19 108 ALA A C 1
ATOM 873 O O . ALA A 1 108 ? 19.204 -3.318 -8.311 1.00 64.19 108 ALA A O 1
ATOM 874 N N . SER A 1 109 ? 21.315 -4.047 -8.575 1.00 70.06 109 SER A N 1
ATOM 875 C CA . SER A 1 109 ? 21.178 -4.364 -10.005 1.00 70.06 109 SER A CA 1
ATOM 876 C C . SER A 1 109 ? 20.315 -5.599 -10.266 1.00 70.06 109 SER A C 1
ATOM 878 O O . SER A 1 109 ? 19.775 -5.765 -11.359 1.00 70.06 109 SER A O 1
ATOM 880 N N . ASN A 1 110 ? 20.125 -6.452 -9.255 1.00 74.38 110 ASN A N 1
ATOM 881 C CA . ASN A 1 110 ? 19.282 -7.636 -9.367 1.00 74.38 110 ASN A CA 1
ATOM 882 C C . ASN A 1 110 ? 18.078 -7.613 -8.417 1.00 74.38 110 ASN A C 1
ATOM 884 O O . ASN A 1 110 ? 17.544 -8.668 -8.059 1.00 74.38 110 ASN A O 1
ATOM 888 N N . GLY A 1 111 ? 17.666 -6.417 -7.997 1.00 82.19 111 GLY A N 1
ATOM 889 C CA . GLY A 1 111 ? 16.486 -6.251 -7.163 1.00 82.19 111 GLY A CA 1
ATOM 890 C C . GLY A 1 111 ? 15.165 -6.315 -7.929 1.00 82.19 111 GLY A C 1
ATOM 891 O O . GLY A 1 111 ? 15.135 -6.460 -9.155 1.00 82.19 111 GLY A O 1
ATOM 892 N N . TYR A 1 112 ? 14.073 -6.240 -7.178 1.00 87.75 112 TYR A N 1
ATOM 893 C CA . TYR A 1 112 ? 12.698 -6.173 -7.664 1.00 87.75 112 TYR A CA 1
ATOM 894 C C . TYR A 1 112 ? 11.821 -5.462 -6.631 1.00 87.75 112 TYR A C 1
ATOM 896 O O . TYR A 1 112 ? 12.087 -5.502 -5.428 1.00 87.75 112 TYR A O 1
ATOM 904 N N . TYR A 1 113 ? 10.747 -4.839 -7.101 1.00 90.81 113 TYR A N 1
ATOM 905 C CA . TYR A 1 113 ? 9.667 -4.395 -6.241 1.00 90.81 113 TYR A CA 1
ATOM 906 C C . TYR A 1 113 ? 8.892 -5.603 -5.756 1.00 90.81 113 TYR A C 1
ATOM 908 O O . TYR A 1 113 ? 8.544 -6.469 -6.559 1.00 90.81 113 TYR A O 1
ATOM 916 N N . ARG A 1 114 ? 8.556 -5.623 -4.473 1.00 92.75 114 ARG A N 1
ATOM 917 C CA . ARG A 1 114 ? 7.537 -6.506 -3.923 1.00 92.75 114 ARG A CA 1
ATOM 918 C C . ARG A 1 114 ? 6.403 -5.653 -3.401 1.00 92.75 114 ARG A C 1
ATOM 920 O O . ARG A 1 114 ? 6.630 -4.752 -2.609 1.00 92.75 114 ARG A O 1
ATOM 927 N N . LEU A 1 115 ? 5.197 -5.982 -3.830 1.00 94.69 115 LEU A N 1
ATOM 928 C CA . LEU A 1 115 ? 3.958 -5.544 -3.215 1.00 94.69 115 LEU A CA 1
ATOM 929 C C . LEU A 1 115 ? 3.408 -6.713 -2.406 1.00 94.69 115 LEU A C 1
ATOM 931 O O . LEU A 1 115 ? 3.247 -7.816 -2.940 1.00 94.69 115 LEU A O 1
ATOM 935 N N . VAL A 1 116 ? 3.090 -6.471 -1.141 1.00 94.69 116 VAL A N 1
ATOM 936 C CA . VAL A 1 116 ? 2.340 -7.405 -0.302 1.00 94.69 116 VAL A CA 1
ATOM 937 C C . VAL A 1 116 ? 1.025 -6.778 0.127 1.00 94.69 116 VAL A C 1
ATOM 939 O O . VAL A 1 116 ? 0.967 -5.605 0.487 1.00 94.69 116 VAL A O 1
ATOM 942 N N . MET A 1 117 ? -0.039 -7.573 0.077 1.00 94.44 117 MET A N 1
ATOM 943 C CA . MET A 1 117 ? -1.310 -7.237 0.700 1.00 94.44 117 MET A CA 1
ATOM 944 C C . MET A 1 117 ? -1.468 -8.089 1.948 1.00 94.44 117 MET A C 1
ATOM 946 O O . MET A 1 117 ? -1.281 -9.307 1.916 1.00 94.44 117 MET A O 1
ATOM 950 N N . LEU A 1 118 ? -1.797 -7.424 3.038 1.00 91.81 118 LEU A N 1
ATOM 951 C CA . LEU A 1 118 ? -1.863 -7.955 4.385 1.00 91.81 118 LEU A CA 1
ATOM 952 C C . LEU A 1 118 ? -3.292 -7.843 4.889 1.00 91.81 118 LEU A C 1
ATOM 954 O O . LEU A 1 118 ? -4.012 -6.922 4.500 1.00 91.81 118 LEU A O 1
ATOM 958 N N . ARG A 1 119 ? -3.686 -8.751 5.776 1.00 88.38 119 ARG A N 1
ATOM 959 C CA . ARG A 1 119 ? -5.023 -8.765 6.358 1.00 88.38 119 ARG A CA 1
ATOM 960 C C . ARG A 1 119 ? -4.954 -9.024 7.854 1.00 88.38 119 ARG A C 1
ATOM 962 O O . ARG A 1 119 ? -4.635 -10.123 8.276 1.00 88.38 119 ARG A O 1
ATOM 969 N N . GLY A 1 120 ? -5.263 -8.015 8.660 1.00 81.25 120 GLY A N 1
ATOM 970 C CA . GLY A 1 120 ? -5.276 -8.149 10.120 1.00 81.25 120 GLY A CA 1
ATOM 971 C C . GLY A 1 120 ? -3.899 -8.145 10.799 1.00 81.25 120 GLY A C 1
ATOM 972 O O . GLY A 1 120 ? -3.856 -8.183 12.022 1.00 81.25 120 GLY A O 1
ATOM 973 N N . GLY A 1 121 ? -2.793 -8.036 10.057 1.00 81.81 121 GLY A N 1
ATOM 974 C CA . GLY A 1 121 ? -1.443 -7.988 10.630 1.00 81.81 121 GLY A CA 1
ATOM 975 C C . GLY A 1 121 ? -0.338 -8.202 9.595 1.00 81.81 121 GLY A C 1
ATOM 976 O O . GLY A 1 121 ? -0.617 -8.584 8.459 1.00 81.81 121 GLY A O 1
ATOM 977 N N . TRP A 1 122 ? 0.916 -7.958 9.988 1.00 83.25 122 TRP A N 1
ATOM 978 C CA . TRP A 1 122 ? 2.108 -8.116 9.132 1.00 83.25 122 TRP A CA 1
ATOM 979 C C . TRP A 1 122 ? 2.414 -9.584 8.806 1.00 83.25 122 TRP A C 1
ATOM 981 O O . TRP A 1 122 ? 3.022 -9.900 7.788 1.00 83.25 122 TRP A O 1
ATOM 991 N N . GLU A 1 123 ? 1.968 -10.484 9.671 1.00 82.62 123 GLU A N 1
ATOM 992 C CA . GLU A 1 123 ? 2.114 -11.932 9.582 1.00 82.62 123 GLU A CA 1
ATOM 993 C C . GLU A 1 123 ? 1.102 -12.593 8.631 1.00 82.62 123 GLU A C 1
ATOM 995 O O . GLU A 1 123 ? 1.274 -13.749 8.250 1.00 82.62 123 GLU A O 1
ATOM 1000 N N . HIS A 1 124 ? 0.072 -11.861 8.204 1.00 86.94 124 HIS A N 1
ATOM 1001 C CA . HIS A 1 124 ? -1.049 -12.384 7.426 1.00 86.94 124 HIS A CA 1
ATOM 1002 C C . HIS A 1 124 ? -1.035 -11.853 5.990 1.00 86.94 124 HIS A C 1
ATOM 1004 O O . HIS A 1 124 ? -1.875 -11.045 5.586 1.00 86.94 124 HIS A O 1
ATOM 1010 N N . VAL A 1 125 ? -0.059 -12.313 5.204 1.00 91.00 125 VAL A N 1
ATOM 1011 C CA . VAL A 1 125 ? 0.048 -11.993 3.773 1.00 91.00 125 VAL A CA 1
ATOM 1012 C C . VAL A 1 125 ? -1.021 -12.749 2.989 1.00 91.00 125 VAL A C 1
ATOM 1014 O O . VAL A 1 125 ? -0.975 -13.969 2.884 1.00 91.00 125 VAL A O 1
ATOM 1017 N N . ILE A 1 126 ? -1.945 -12.013 2.374 1.00 91.69 126 ILE A N 1
ATOM 1018 C CA . ILE A 1 126 ? -3.015 -12.569 1.533 1.00 91.69 126 ILE A CA 1
ATOM 1019 C C . ILE A 1 126 ? -2.732 -12.438 0.036 1.00 91.69 126 ILE A C 1
ATOM 1021 O O . ILE A 1 126 ? -3.420 -13.034 -0.783 1.00 91.69 126 ILE A O 1
ATOM 1025 N N . TYR A 1 127 ? -1.738 -11.641 -0.350 1.00 93.94 127 TYR A N 1
ATOM 1026 C CA . TYR A 1 127 ? -1.317 -11.527 -1.741 1.00 93.94 127 TYR A CA 1
ATOM 1027 C C . TYR A 1 127 ? 0.119 -11.020 -1.830 1.00 93.94 127 TYR A C 1
ATOM 1029 O O . TYR A 1 127 ? 0.544 -10.179 -1.036 1.00 93.94 127 TYR A O 1
ATOM 1037 N N . ARG A 1 128 ? 0.857 -11.513 -2.827 1.00 94.88 128 ARG A N 1
ATOM 1038 C CA . ARG A 1 128 ? 2.208 -11.061 -3.160 1.00 94.88 128 ARG A CA 1
ATOM 1039 C C . ARG A 1 128 ? 2.327 -10.863 -4.665 1.00 94.88 128 ARG A C 1
ATOM 1041 O O . ARG A 1 128 ? 1.895 -11.710 -5.442 1.00 94.88 128 ARG A O 1
ATOM 1048 N N . TYR A 1 129 ? 2.962 -9.769 -5.060 1.00 95.19 129 TYR A N 1
ATOM 1049 C CA . TYR A 1 129 ? 3.323 -9.479 -6.442 1.00 95.19 129 TYR A CA 1
ATOM 1050 C C . TYR A 1 129 ? 4.744 -8.939 -6.507 1.00 95.19 129 TYR A C 1
ATOM 1052 O O . TYR A 1 129 ? 5.125 -8.116 -5.678 1.00 95.19 129 TYR A O 1
ATOM 1060 N N . GLU A 1 130 ? 5.518 -9.386 -7.490 1.00 94.38 130 GLU A N 1
ATOM 1061 C CA . GLU A 1 130 ? 6.901 -8.959 -7.685 1.00 94.38 130 GLU A CA 1
ATOM 1062 C C . GLU A 1 130 ? 7.109 -8.509 -9.135 1.00 94.38 130 GLU A C 1
ATOM 1064 O O . GLU A 1 130 ? 6.612 -9.144 -10.064 1.00 94.38 130 GLU A O 1
ATOM 1069 N N . THR A 1 131 ? 7.818 -7.399 -9.342 1.00 92.19 131 THR A N 1
ATOM 1070 C CA . THR A 1 131 ? 8.145 -6.877 -10.681 1.00 92.19 131 THR A CA 1
ATOM 1071 C C . THR A 1 131 ? 9.416 -6.032 -10.645 1.00 92.19 131 THR A C 1
ATOM 1073 O O . THR A 1 131 ? 9.815 -5.528 -9.599 1.00 92.19 131 THR A O 1
ATOM 1076 N N . LYS A 1 132 ? 10.058 -5.849 -11.799 1.00 89.44 132 LYS A N 1
ATOM 1077 C CA . LYS A 1 132 ? 11.148 -4.880 -11.980 1.00 89.44 132 LYS A CA 1
ATOM 1078 C C . LYS A 1 132 ? 10.686 -3.575 -12.630 1.00 89.44 132 LYS A C 1
ATOM 1080 O O . LYS A 1 132 ? 11.515 -2.685 -12.764 1.00 89.44 132 LYS A O 1
ATOM 1085 N N . SER A 1 133 ? 9.412 -3.473 -13.028 1.00 89.12 133 SER A N 1
ATOM 1086 C CA . SER A 1 133 ? 8.857 -2.266 -13.637 1.00 89.12 133 SER A CA 1
ATOM 1087 C C . SER A 1 133 ? 8.020 -1.462 -12.651 1.00 89.12 133 SER A C 1
ATOM 1089 O O . SER A 1 133 ? 7.024 -1.946 -12.106 1.00 89.12 133 SER A O 1
ATOM 1091 N N . THR A 1 134 ? 8.369 -0.190 -12.506 1.00 88.69 134 THR A N 1
ATOM 1092 C CA . THR A 1 134 ? 7.581 0.824 -11.811 1.00 88.69 134 THR A CA 1
ATOM 1093 C C . THR A 1 134 ? 6.178 0.935 -12.412 1.00 88.69 134 THR A C 1
ATOM 1095 O O . THR A 1 134 ? 5.195 1.017 -11.675 1.00 88.69 134 THR A O 1
ATOM 1098 N N . SER A 1 135 ? 6.043 0.875 -13.741 1.00 90.31 135 SER A N 1
ATOM 1099 C CA . SER A 1 135 ? 4.733 0.980 -14.403 1.00 90.31 135 SER A CA 1
ATOM 1100 C C . SER A 1 135 ? 3.795 -0.188 -14.060 1.00 90.31 135 SER A C 1
ATOM 1102 O O . SER A 1 135 ? 2.626 0.022 -13.721 1.00 90.31 135 SER A O 1
ATOM 1104 N N . GLU A 1 136 ? 4.316 -1.418 -14.068 1.00 94.00 136 GLU A N 1
ATOM 1105 C CA . GLU A 1 136 ? 3.564 -2.615 -13.685 1.00 94.00 136 GLU A CA 1
ATOM 1106 C C . GLU A 1 136 ? 3.215 -2.609 -12.195 1.00 94.00 136 GLU A C 1
ATOM 1108 O O . GLU A 1 136 ? 2.095 -2.968 -11.821 1.00 94.00 136 GLU A O 1
ATOM 1113 N N . LEU A 1 137 ? 4.150 -2.171 -11.345 1.00 93.81 137 LEU A N 1
ATOM 1114 C CA . LEU A 1 137 ? 3.926 -2.019 -9.911 1.00 93.81 137 LEU A CA 1
ATOM 1115 C C . LEU A 1 137 ? 2.761 -1.062 -9.646 1.00 93.81 137 LEU A C 1
ATOM 1117 O O . LEU A 1 137 ? 1.842 -1.411 -8.908 1.00 93.81 137 LEU A O 1
ATOM 1121 N N . VAL A 1 138 ? 2.769 0.121 -10.266 1.00 92.50 138 VAL A N 1
ATOM 1122 C CA . VAL A 1 138 ? 1.711 1.128 -10.100 1.00 92.50 138 VAL A CA 1
ATOM 1123 C C . VAL A 1 138 ? 0.369 0.599 -10.595 1.00 92.50 138 VAL A C 1
ATOM 1125 O O . VAL A 1 138 ? -0.652 0.781 -9.928 1.00 92.50 138 VAL A O 1
ATOM 1128 N N . ALA A 1 139 ? 0.348 -0.094 -11.736 1.00 93.38 139 ALA A N 1
ATOM 1129 C CA . ALA A 1 139 ? -0.867 -0.727 -12.238 1.00 93.38 139 ALA A CA 1
ATOM 1130 C C . ALA A 1 139 ? -1.416 -1.758 -11.238 1.00 93.38 139 ALA A C 1
ATOM 1132 O O . ALA A 1 139 ? -2.618 -1.768 -10.954 1.00 93.38 139 ALA A O 1
ATOM 1133 N N . LYS A 1 140 ? -0.543 -2.589 -10.651 1.00 95.44 140 LYS A N 1
ATOM 1134 C CA . LYS A 1 140 ? -0.956 -3.591 -9.667 1.00 95.44 140 LYS A CA 1
ATOM 1135 C C . LYS A 1 140 ? -1.421 -2.967 -8.354 1.00 95.44 140 LYS A C 1
ATOM 1137 O O . LYS A 1 140 ? -2.463 -3.370 -7.845 1.00 95.44 140 LYS A O 1
ATOM 1142 N N . LEU A 1 141 ? -0.704 -1.967 -7.848 1.00 94.94 141 LEU A N 1
ATOM 1143 C CA . LEU A 1 141 ? -1.066 -1.218 -6.646 1.00 94.94 141 LEU A CA 1
ATOM 1144 C C . LEU A 1 141 ? -2.455 -0.590 -6.783 1.00 94.94 141 LEU A C 1
ATOM 1146 O O . LEU A 1 141 ? -3.307 -0.782 -5.918 1.00 94.94 141 LEU A O 1
ATOM 1150 N N . ASN A 1 142 ? -2.718 0.083 -7.905 1.00 93.62 142 ASN A N 1
ATOM 1151 C CA . ASN A 1 142 ? -4.039 0.641 -8.185 1.00 93.62 142 ASN A CA 1
ATOM 1152 C C . ASN A 1 142 ? -5.116 -0.450 -8.221 1.00 93.62 142 ASN A C 1
ATOM 1154 O O . ASN A 1 142 ? -6.208 -0.243 -7.698 1.00 93.62 142 ASN A O 1
ATOM 1158 N N . HIS A 1 143 ? -4.830 -1.620 -8.793 1.00 94.19 143 HIS A N 1
ATOM 1159 C CA . HIS A 1 143 ? -5.784 -2.728 -8.792 1.00 94.19 143 HIS A CA 1
ATOM 1160 C C . HIS A 1 143 ? -6.089 -3.228 -7.370 1.00 94.19 143 HIS A C 1
ATOM 1162 O O . HIS A 1 143 ? -7.254 -3.397 -7.025 1.00 94.19 143 HIS A O 1
ATOM 1168 N N . CYS A 1 144 ? -5.067 -3.419 -6.527 1.00 94.25 144 CYS A N 1
ATOM 1169 C CA . CYS A 1 144 ? -5.231 -3.800 -5.117 1.00 94.25 144 CYS A CA 1
ATOM 1170 C C . CYS A 1 144 ? -6.070 -2.793 -4.322 1.00 94.25 144 CYS A C 1
ATOM 1172 O O . CYS A 1 144 ? -6.921 -3.194 -3.535 1.00 94.25 144 CYS A O 1
ATOM 1174 N N . LEU A 1 145 ? -5.860 -1.496 -4.550 1.00 92.94 145 LEU A N 1
ATOM 1175 C CA . LEU A 1 145 ? -6.599 -0.437 -3.863 1.00 92.94 145 LEU A CA 1
ATOM 1176 C C . LEU A 1 145 ? -8.076 -0.365 -4.278 1.00 92.94 145 LEU A C 1
ATOM 1178 O O . LEU A 1 145 ? -8.925 -0.050 -3.446 1.00 92.94 145 LEU A O 1
ATOM 1182 N N . ASN A 1 146 ? -8.381 -0.624 -5.554 1.00 92.00 146 ASN A N 1
ATOM 1183 C CA . ASN A 1 146 ? -9.740 -0.498 -6.091 1.00 92.00 146 ASN A CA 1
ATOM 1184 C C . ASN A 1 146 ? -10.576 -1.776 -5.962 1.00 92.00 146 ASN A C 1
ATOM 1186 O O . ASN A 1 146 ? -11.799 -1.676 -5.907 1.00 92.00 146 ASN A O 1
ATOM 1190 N N . TYR A 1 147 ? -9.932 -2.945 -5.919 1.00 91.81 147 TYR A N 1
ATOM 1191 C CA . TYR A 1 147 ? -10.599 -4.252 -5.876 1.00 91.81 147 TYR A CA 1
ATOM 1192 C C . TYR A 1 147 ? -10.001 -5.187 -4.808 1.00 91.81 147 TY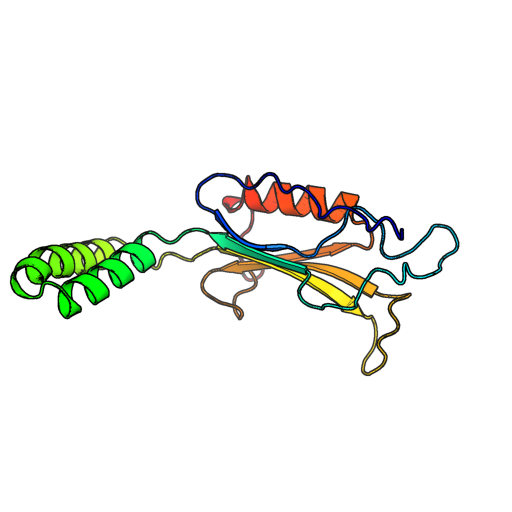R A C 1
ATOM 1194 O O . TYR A 1 147 ? -9.575 -6.305 -5.126 1.00 91.81 147 TYR A O 1
ATOM 1202 N N . PRO A 1 148 ? -9.891 -4.741 -3.543 1.00 89.62 148 PRO A N 1
ATOM 1203 C CA . PRO A 1 148 ? -9.272 -5.518 -2.469 1.00 89.62 148 PRO A CA 1
ATOM 1204 C C . PRO A 1 148 ? -9.938 -6.880 -2.214 1.00 89.62 148 PRO A C 1
ATOM 1206 O O . PRO A 1 148 ? -9.276 -7.834 -1.816 1.00 89.62 148 PRO A O 1
ATOM 1209 N N . GLU A 1 149 ? -11.242 -6.986 -2.452 1.00 87.12 149 GLU A N 1
ATOM 1210 C CA . GLU A 1 149 ? -12.052 -8.189 -2.250 1.00 87.12 149 GLU A CA 1
ATOM 1211 C C . GLU A 1 149 ? -11.691 -9.350 -3.185 1.00 87.12 149 GLU A C 1
ATOM 1213 O O . GLU A 1 149 ? -12.010 -10.499 -2.885 1.00 87.12 149 GLU A O 1
ATOM 1218 N N . GLN A 1 150 ? -11.006 -9.071 -4.298 1.00 89.19 150 GLN A N 1
ATOM 1219 C CA . GLN A 1 150 ? -10.547 -10.102 -5.233 1.00 89.19 150 GLN A CA 1
ATOM 1220 C C . GLN A 1 150 ? -9.342 -10.887 -4.702 1.00 89.19 150 GLN A C 1
ATOM 1222 O O . GLN A 1 150 ? -8.980 -11.919 -5.267 1.00 89.19 150 GLN A O 1
ATOM 1227 N N . TYR A 1 151 ? -8.719 -10.408 -3.625 1.00 85.06 151 TYR A N 1
ATOM 1228 C CA . TYR A 1 151 ? -7.569 -11.041 -3.005 1.00 85.06 151 TYR A CA 1
ATOM 1229 C C . TYR A 1 151 ? -8.010 -11.759 -1.733 1.00 85.06 151 TYR A C 1
ATOM 1231 O O . TYR A 1 151 ? -8.498 -11.159 -0.770 1.00 85.06 151 TYR A O 1
ATOM 1239 N N . THR A 1 152 ? -7.838 -13.075 -1.745 1.00 74.06 152 THR A N 1
ATOM 1240 C CA . THR A 1 152 ? -8.124 -13.956 -0.615 1.00 74.06 152 THR A CA 1
ATOM 1241 C C . THR A 1 152 ? -6.869 -14.736 -0.263 1.00 74.06 152 THR A C 1
ATOM 1243 O O . THR A 1 152 ? -5.945 -14.836 -1.068 1.00 74.06 152 THR A O 1
ATOM 1246 N N . ASN A 1 153 ? -6.820 -15.214 0.978 1.00 62.41 153 ASN A N 1
ATOM 1247 C CA . ASN A 1 153 ? -5.666 -15.900 1.538 1.00 62.41 153 ASN A CA 1
ATOM 1248 C C . ASN A 1 153 ? -5.211 -17.044 0.600 1.00 62.41 153 ASN A C 1
ATOM 1250 O O . ASN A 1 153 ? -6.050 -17.876 0.253 1.00 62.41 153 ASN A O 1
ATOM 1254 N N . PRO A 1 154 ? -3.931 -17.125 0.185 1.00 56.03 154 PRO A N 1
ATOM 1255 C CA . PRO A 1 154 ? -3.452 -18.201 -0.687 1.00 56.03 154 PRO A CA 1
ATOM 1256 C C . PRO A 1 154 ? -3.527 -19.594 -0.039 1.00 56.03 154 PRO A C 1
ATOM 1258 O O . PRO A 1 154 ? -3.352 -20.587 -0.737 1.00 56.03 154 PRO A O 1
ATOM 1261 N N . GLU A 1 155 ? -3.788 -19.667 1.270 1.00 50.75 155 GLU A N 1
ATOM 1262 C CA . GLU A 1 155 ? -3.935 -20.909 2.044 1.00 50.75 155 GLU A CA 1
ATOM 1263 C C . GLU A 1 155 ? -5.402 -21.341 2.279 1.00 50.75 155 GLU A C 1
ATOM 1265 O O . GLU A 1 155 ? -5.668 -22.128 3.188 1.00 50.75 155 GLU A O 1
ATOM 1270 N N . GLY A 1 156 ? -6.356 -20.819 1.497 1.00 39.19 156 GLY A N 1
ATOM 1271 C CA . GLY A 1 156 ? -7.760 -21.262 1.500 1.00 39.19 156 GLY A CA 1
ATOM 1272 C C . GLY A 1 156 ? -8.001 -22.574 0.757 1.00 39.19 156 GLY A C 1
ATOM 1273 O O . GLY A 1 156 ? -7.494 -22.705 -0.379 1.00 39.19 156 GLY A O 1
#

Foldseek 3Di:
DDDDADFDDAPFDPQKDWPAAQHGQDFQADPVLDGDPSPPQWQFHTKMKGHDVLVVLVVVLVVCCVPPVVPSPVSVVVSVVVVVVDPPQFIKMKTKGKDAPDPDDPPSSRIWIKIFIATNDPPRTQDIDIGSDPVVVSVVVNCCNVCVVVTGRPVD